Protein AF-A0A392W3A4-F1 (afdb_monomer)

Foldseek 3Di:
DDQDPVNVVVVVVVVVVVVVVVVVVVLCCVQCPPNDDQDPVNVVVSVCVVPPPPDD

Secondary structure (DSSP, 8-state):
-PPPHHHHHHHHHHHHHHHHHHHHHHHHHHHTTTS----HHHHHHHHHHHH--S--

Structure (mmCIF, N/CA/C/O backbone):
data_AF-A0A392W3A4-F1
#
_entry.id   AF-A0A392W3A4-F1
#
loop_
_atom_site.group_PDB
_atom_site.id
_atom_site.type_symbol
_atom_site.label_atom_id
_atom_site.label_alt_id
_atom_site.label_comp_id
_atom_site.label_asym_id
_atom_site.label_entity_id
_atom_site.label_seq_id
_atom_site.pdbx_PDB_ins_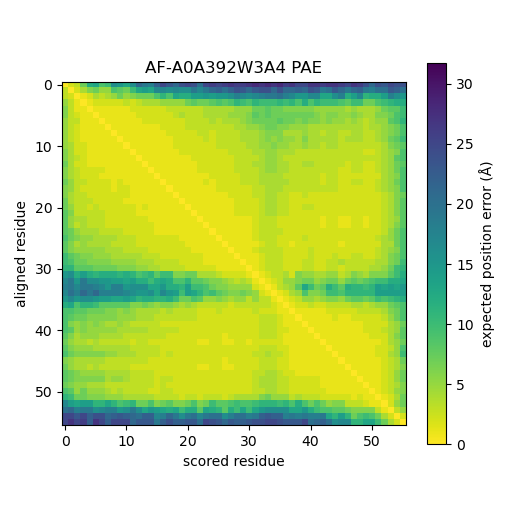code
_atom_site.Cartn_x
_atom_site.Cartn_y
_atom_site.Cartn_z
_atom_site.occupancy
_atom_site.B_iso_or_equiv
_atom_site.auth_seq_id
_atom_site.auth_comp_id
_atom_site.auth_asym_id
_atom_site.auth_atom_id
_atom_site.pdbx_PDB_model_num
ATOM 1 N N . MET A 1 1 ? 20.628 2.022 -27.600 1.00 66.56 1 MET A N 1
ATOM 2 C CA . MET A 1 1 ? 20.207 0.901 -26.734 1.00 66.56 1 MET A CA 1
ATOM 3 C C . MET A 1 1 ? 18.929 1.345 -26.039 1.00 66.56 1 MET A C 1
ATOM 5 O O . MET A 1 1 ? 18.973 2.328 -25.314 1.00 66.56 1 MET A O 1
ATOM 9 N N . GLY A 1 2 ? 17.785 0.769 -26.412 1.00 80.25 2 GLY A N 1
ATOM 10 C CA . GLY A 1 2 ? 16.470 1.169 -25.894 1.00 80.25 2 GLY A CA 1
ATOM 11 C C . GLY A 1 2 ? 16.105 0.427 -24.609 1.00 80.25 2 GLY A C 1
ATOM 12 O O . GLY A 1 2 ? 16.750 -0.557 -24.252 1.00 80.25 2 GLY A O 1
ATOM 13 N N . CYS A 1 3 ? 15.066 0.897 -23.921 1.00 85.25 3 CYS A N 1
ATOM 14 C CA . CYS A 1 3 ? 14.508 0.208 -22.760 1.00 85.25 3 CYS A CA 1
ATOM 15 C C . CYS A 1 3 ? 13.855 -1.113 -23.207 1.00 85.25 3 CYS A C 1
ATOM 17 O O . CYS A 1 3 ? 12.977 -1.091 -24.071 1.00 85.25 3 CYS A O 1
ATOM 19 N N . THR A 1 4 ? 14.294 -2.244 -22.649 1.00 95.25 4 THR A N 1
ATOM 20 C CA . THR A 1 4 ? 13.692 -3.561 -22.907 1.00 95.25 4 THR A CA 1
ATOM 21 C C . THR A 1 4 ? 12.297 -3.642 -22.283 1.00 95.25 4 THR A C 1
ATOM 23 O O . THR A 1 4 ? 11.998 -2.919 -21.332 1.00 95.25 4 THR A O 1
ATOM 26 N N . GLU A 1 5 ? 11.437 -4.531 -22.785 1.00 95.88 5 GLU A N 1
ATOM 27 C CA . GLU A 1 5 ? 10.115 -4.761 -22.176 1.00 95.88 5 GLU A CA 1
ATOM 28 C C . GLU A 1 5 ? 10.229 -5.170 -20.702 1.00 95.88 5 GLU A C 1
ATOM 30 O O . GLU A 1 5 ? 9.481 -4.685 -19.857 1.00 95.88 5 GLU A O 1
ATOM 35 N N . GLU A 1 6 ? 11.239 -5.971 -20.367 1.00 95.31 6 GLU A N 1
ATOM 36 C CA . GLU A 1 6 ? 11.546 -6.341 -18.987 1.00 95.31 6 GLU A CA 1
ATOM 37 C C . GLU A 1 6 ? 11.866 -5.117 -18.116 1.00 95.31 6 GLU A C 1
ATOM 39 O O . GLU A 1 6 ? 11.287 -4.948 -17.042 1.00 95.31 6 GLU A O 1
ATOM 44 N N . ASN A 1 7 ? 12.701 -4.195 -18.608 1.00 94.81 7 ASN A N 1
ATOM 45 C CA . ASN A 1 7 ? 13.016 -2.963 -17.886 1.00 94.81 7 ASN A CA 1
ATOM 46 C C . ASN A 1 7 ? 11.774 -2.083 -17.688 1.00 94.81 7 ASN A C 1
ATOM 48 O O . ASN A 1 7 ? 11.618 -1.481 -16.625 1.00 94.81 7 ASN A O 1
ATOM 52 N N . LYS A 1 8 ? 10.866 -2.026 -18.671 1.00 95.50 8 LYS A N 1
ATOM 53 C CA . LYS A 1 8 ? 9.595 -1.294 -18.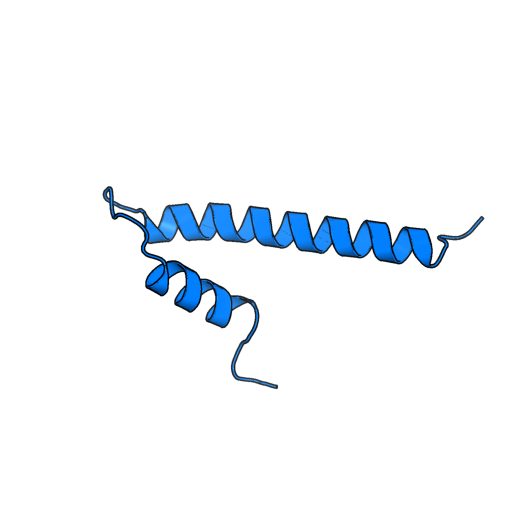538 1.00 95.50 8 LYS A CA 1
ATOM 54 C C . LYS A 1 8 ? 8.710 -1.897 -17.448 1.00 95.50 8 LYS A C 1
ATOM 56 O O . LYS A 1 8 ? 8.160 -1.145 -16.646 1.00 95.50 8 LYS A O 1
ATOM 61 N N . ILE A 1 9 ? 8.601 -3.226 -17.383 1.00 96.88 9 ILE A N 1
ATOM 62 C CA . ILE A 1 9 ? 7.817 -3.927 -16.352 1.00 96.88 9 ILE A CA 1
ATOM 63 C C . ILE A 1 9 ? 8.406 -3.677 -14.959 1.00 96.88 9 ILE A C 1
ATOM 65 O O . ILE A 1 9 ? 7.662 -3.371 -14.023 1.00 96.88 9 ILE A O 1
ATOM 69 N N . ILE A 1 10 ? 9.732 -3.759 -14.820 1.00 96.62 10 ILE A N 1
ATOM 70 C CA . ILE A 1 10 ? 10.426 -3.506 -13.551 1.00 96.62 10 ILE A CA 1
ATOM 71 C C . ILE A 1 10 ? 10.181 -2.068 -13.086 1.00 96.62 10 ILE A C 1
ATOM 73 O O . ILE A 1 10 ? 9.753 -1.859 -11.948 1.00 96.62 10 ILE A O 1
ATOM 77 N N . LEU A 1 11 ? 10.390 -1.079 -13.963 1.00 96.06 11 LEU A N 1
ATOM 78 C CA . LEU A 1 11 ? 10.142 0.323 -13.623 1.00 96.06 11 LEU A CA 1
ATOM 79 C C . LEU A 1 11 ? 8.670 0.579 -13.292 1.00 96.06 11 LEU A C 1
ATOM 81 O O . LEU A 1 11 ? 8.387 1.227 -12.289 1.00 96.06 11 LEU A O 1
ATOM 85 N N . GLY A 1 12 ? 7.734 0.057 -14.087 1.00 97.12 12 GLY A N 1
ATOM 86 C CA . GLY A 1 12 ? 6.302 0.219 -13.834 1.00 97.12 12 GLY A CA 1
ATOM 87 C C . GLY A 1 12 ? 5.891 -0.349 -12.476 1.00 97.12 12 GLY A C 1
ATOM 88 O O . GLY A 1 12 ? 5.214 0.320 -11.699 1.00 97.12 12 GLY A O 1
ATOM 89 N N . THR A 1 13 ? 6.377 -1.545 -12.137 1.00 97.12 13 THR A N 1
ATOM 90 C CA . THR A 1 13 ? 6.105 -2.188 -10.841 1.00 97.12 13 THR A CA 1
ATOM 91 C C . THR A 1 13 ? 6.692 -1.392 -9.676 1.00 97.12 13 THR A C 1
ATOM 93 O O . THR A 1 13 ? 6.047 -1.243 -8.636 1.00 97.12 13 THR A O 1
ATOM 96 N N . TYR A 1 14 ? 7.905 -0.860 -9.843 1.00 97.31 14 TYR A N 1
ATOM 97 C CA . TYR A 1 14 ? 8.535 -0.001 -8.844 1.00 97.31 14 TYR A CA 1
ATOM 98 C C . TYR A 1 14 ? 7.723 1.280 -8.614 1.00 97.31 14 TYR A C 1
ATOM 100 O O . TYR A 1 14 ? 7.397 1.600 -7.474 1.00 97.31 14 TYR A O 1
ATOM 108 N N . VAL A 1 15 ? 7.323 1.965 -9.687 1.00 97.00 15 VAL A N 1
ATOM 109 C CA . VAL A 1 15 ? 6.518 3.192 -9.603 1.00 97.00 15 VAL A CA 1
ATOM 110 C C . VAL A 1 15 ? 5.179 2.934 -8.911 1.00 97.00 15 VAL A C 1
ATOM 112 O O . VAL A 1 15 ? 4.804 3.701 -8.028 1.00 97.00 15 VAL A O 1
ATOM 115 N N . LEU A 1 16 ? 4.486 1.841 -9.245 1.00 96.56 16 LEU A N 1
ATOM 116 C CA . LEU A 1 16 ? 3.222 1.473 -8.594 1.00 96.56 16 LEU A CA 1
ATOM 117 C C . LEU A 1 16 ? 3.398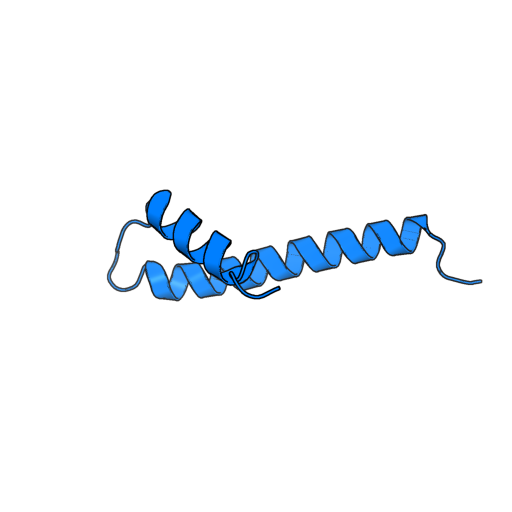 1.217 -7.093 1.00 96.56 16 LEU A C 1
ATOM 119 O O . LEU A 1 16 ? 2.588 1.669 -6.285 1.00 96.56 16 LEU A O 1
ATOM 123 N N . ARG A 1 17 ? 4.472 0.520 -6.703 1.00 96.81 17 ARG A N 1
ATOM 124 C CA . ARG A 1 17 ? 4.792 0.284 -5.290 1.00 96.81 17 ARG A CA 1
ATOM 125 C C . ARG A 1 17 ? 5.031 1.596 -4.547 1.00 96.81 17 ARG A C 1
ATOM 127 O O . ARG A 1 17 ? 4.494 1.784 -3.456 1.00 96.81 17 ARG A O 1
ATOM 134 N N . GLU A 1 18 ? 5.834 2.485 -5.119 1.00 97.81 18 GLU A N 1
ATOM 135 C CA . GLU A 1 18 ? 6.164 3.762 -4.488 1.00 97.81 18 GLU A CA 1
ATOM 136 C C . GLU A 1 18 ? 4.947 4.689 -4.395 1.00 97.81 18 GLU A C 1
ATOM 138 O O . GLU A 1 18 ? 4.737 5.317 -3.355 1.00 97.81 18 GLU A O 1
ATOM 143 N N . GLU A 1 19 ? 4.093 4.721 -5.422 1.00 97.31 19 GLU A N 1
ATOM 144 C CA . GLU A 1 19 ? 2.834 5.473 -5.391 1.00 97.31 19 GLU A CA 1
ATOM 145 C C . GLU A 1 19 ? 1.915 4.960 -4.278 1.00 97.31 19 GLU A C 1
ATOM 147 O O . GLU A 1 19 ? 1.449 5.757 -3.457 1.00 97.31 19 GLU A O 1
ATOM 152 N N . ALA A 1 20 ? 1.764 3.637 -4.157 1.00 96.69 20 ALA A N 1
ATOM 153 C CA . ALA A 1 20 ? 0.965 3.027 -3.101 1.00 96.69 20 ALA A CA 1
ATOM 154 C C . ALA A 1 20 ? 1.517 3.312 -1.697 1.00 96.69 20 ALA A C 1
ATOM 156 O O . ALA A 1 20 ? 0.759 3.649 -0.781 1.00 96.69 20 ALA A O 1
ATOM 157 N N . ASN A 1 21 ? 2.839 3.243 -1.523 1.00 96.31 21 ASN A N 1
ATOM 158 C CA . ASN A 1 21 ? 3.502 3.578 -0.263 1.00 96.31 21 ASN A CA 1
ATOM 159 C C . ASN A 1 21 ? 3.291 5.046 0.119 1.00 96.31 21 ASN A C 1
ATOM 161 O O . ASN A 1 21 ? 2.956 5.356 1.268 1.00 96.31 21 ASN A O 1
ATOM 165 N N . HIS A 1 22 ? 3.481 5.957 -0.835 1.00 96.75 22 HIS A N 1
ATOM 166 C CA . HIS A 1 22 ? 3.334 7.385 -0.597 1.00 96.75 22 HIS A CA 1
ATOM 167 C C . HIS A 1 22 ? 1.882 7.750 -0.275 1.00 96.75 22 HIS A C 1
ATOM 169 O O . HIS A 1 22 ? 1.620 8.425 0.725 1.00 96.75 22 HIS A O 1
ATOM 175 N N . TRP A 1 23 ? 0.927 7.241 -1.055 1.00 96.62 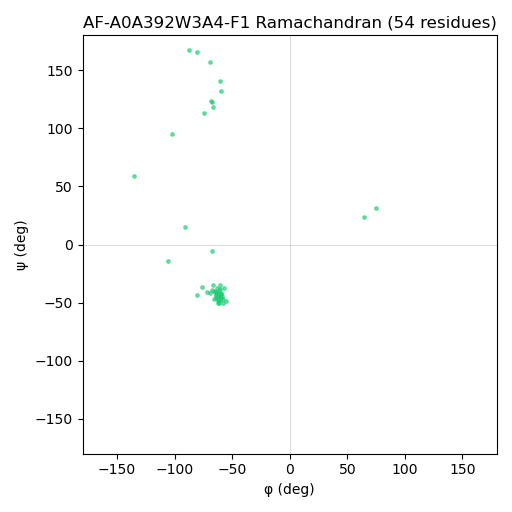23 TRP A N 1
ATOM 176 C CA . TRP A 1 23 ? -0.495 7.409 -0.779 1.00 96.62 23 TRP A CA 1
ATOM 177 C C . TRP A 1 23 ? -0.854 6.922 0.630 1.00 96.62 23 TRP A C 1
ATOM 179 O O . TRP A 1 23 ? -1.487 7.659 1.393 1.00 96.62 23 TRP A O 1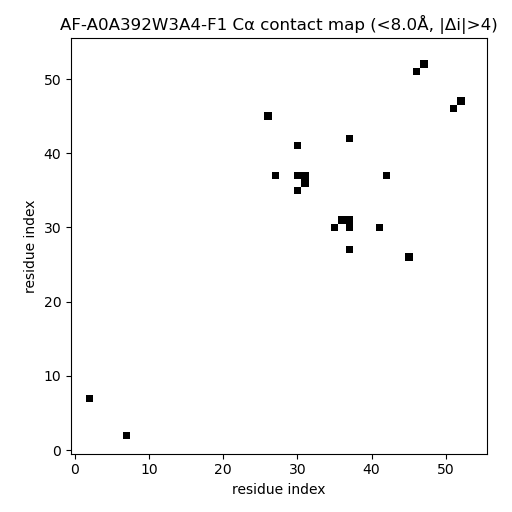
ATOM 189 N N . TRP A 1 24 ? -0.409 5.720 1.013 1.00 95.56 24 TRP A N 1
ATOM 190 C CA . TRP A 1 24 ? -0.783 5.135 2.298 1.00 95.56 24 TRP A CA 1
ATOM 191 C C . TRP A 1 24 ? -0.205 5.903 3.489 1.00 95.56 24 TRP A C 1
ATOM 193 O O . TRP A 1 24 ? -0.870 6.040 4.515 1.00 95.56 24 TRP A O 1
ATOM 203 N N . ARG A 1 25 ? 1.008 6.462 3.369 1.00 94.75 25 ARG A N 1
ATOM 204 C CA . ARG A 1 25 ? 1.574 7.354 4.399 1.00 94.75 25 ARG A CA 1
ATOM 205 C C . ARG A 1 25 ? 0.675 8.566 4.645 1.00 94.75 25 ARG A C 1
ATOM 207 O O . ARG A 1 25 ? 0.368 8.858 5.797 1.00 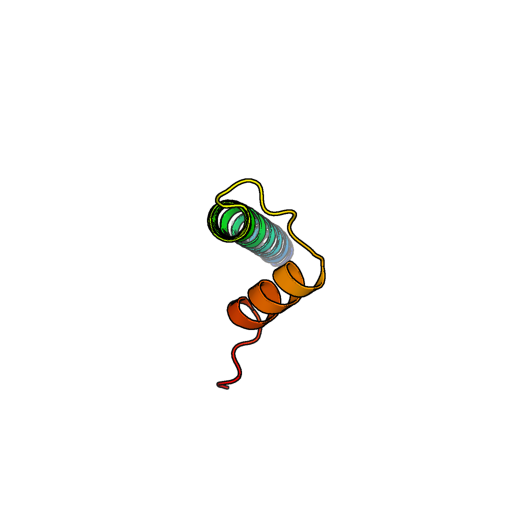94.75 25 ARG A O 1
ATOM 214 N N . ASN A 1 26 ? 0.209 9.214 3.580 1.00 93.50 26 ASN A N 1
ATOM 215 C CA . ASN A 1 26 ? -0.669 10.381 3.686 1.00 93.50 26 ASN A CA 1
ATOM 216 C C . ASN A 1 26 ? -2.064 10.007 4.214 1.00 93.50 26 ASN A C 1
ATOM 218 O O . ASN A 1 26 ? -2.610 10.698 5.073 1.00 93.50 26 ASN A O 1
ATOM 222 N N . ALA A 1 27 ? -2.630 8.888 3.754 1.00 94.12 27 ALA A N 1
ATOM 223 C CA . ALA A 1 27 ? -3.921 8.398 4.232 1.00 94.12 27 ALA A CA 1
ATOM 224 C C . ALA A 1 27 ? -3.885 8.046 5.728 1.00 94.12 27 ALA A C 1
ATOM 226 O O . ALA A 1 27 ? -4.796 8.429 6.458 1.00 94.12 27 ALA A O 1
ATOM 227 N N . LYS A 1 28 ? -2.811 7.400 6.207 1.00 93.31 28 LYS A N 1
ATOM 228 C CA . LYS A 1 28 ? -2.629 7.081 7.632 1.00 93.31 28 LYS A CA 1
ATOM 229 C C . LYS A 1 28 ? -2.615 8.317 8.521 1.00 93.31 28 LYS A C 1
ATOM 231 O O . LYS A 1 28 ? -3.256 8.294 9.562 1.00 93.31 28 LYS A O 1
ATOM 236 N N . LEU A 1 29 ? -1.941 9.392 8.106 1.00 92.06 29 LEU A N 1
ATOM 237 C CA . LEU A 1 29 ? -1.921 10.645 8.871 1.00 92.06 29 LEU A CA 1
ATOM 238 C C . LEU A 1 29 ? -3.321 11.253 9.016 1.00 92.06 29 LEU A C 1
ATOM 240 O O . LEU A 1 29 ? -3.666 11.751 10.081 1.00 92.06 29 LEU A O 1
ATOM 244 N N . ARG A 1 30 ? -4.140 11.182 7.961 1.00 91.25 30 ARG A N 1
ATOM 245 C CA . ARG A 1 30 ? -5.523 11.672 7.999 1.00 91.25 30 ARG A CA 1
ATOM 246 C C . ARG A 1 30 ? -6.445 10.777 8.830 1.00 91.25 30 ARG A C 1
ATOM 248 O O . ARG A 1 30 ? -7.301 11.298 9.533 1.00 91.25 30 ARG A O 1
ATOM 255 N N . LEU A 1 31 ? -6.299 9.455 8.724 1.00 91.19 31 LEU A N 1
ATOM 256 C CA . LEU A 1 31 ? -7.152 8.490 9.429 1.00 91.19 31 LEU A CA 1
ATOM 257 C C . LEU A 1 31 ? -6.810 8.357 10.919 1.00 91.19 31 LEU A C 1
ATOM 259 O O . LEU A 1 31 ? -7.711 8.168 11.725 1.00 91.19 31 LEU A O 1
ATOM 263 N N . GLY A 1 32 ? -5.526 8.430 11.272 1.00 85.88 32 GLY A N 1
ATOM 264 C CA . GLY A 1 32 ? -5.025 8.258 12.639 1.00 85.88 32 GLY A CA 1
ATOM 265 C C . GLY A 1 32 ? -4.935 9.554 13.448 1.00 85.88 32 GLY A C 1
ATOM 266 O O . GLY A 1 32 ? -4.248 9.588 14.466 1.00 85.88 32 GLY A O 1
ATOM 267 N N . ALA A 1 33 ? -5.569 10.640 12.997 1.00 85.75 33 ALA A N 1
ATOM 268 C CA . ALA A 1 33 ? -5.622 11.875 13.771 1.00 85.75 33 ALA A CA 1
ATOM 269 C C . ALA A 1 33 ? -6.305 11.617 15.128 1.00 85.75 33 ALA A C 1
ATOM 271 O O . ALA A 1 33 ? -7.367 11.003 15.179 1.00 85.75 33 ALA A O 1
ATOM 272 N N . GLY A 1 34 ? -5.700 12.087 16.224 1.00 81.25 34 GLY A N 1
ATOM 273 C CA . GLY A 1 34 ? -6.260 11.923 17.571 1.00 81.25 34 GLY A CA 1
ATOM 274 C C . GLY A 1 34 ? -6.136 10.512 18.158 1.00 81.25 34 GLY A C 1
ATOM 275 O O . GLY A 1 34 ? -7.008 10.113 18.922 1.00 81.25 34 GLY A O 1
ATOM 276 N N . ASP A 1 35 ? -5.078 9.770 17.805 1.00 81.00 35 ASP A N 1
ATOM 277 C CA . ASP A 1 35 ? -4.782 8.421 18.333 1.00 81.00 35 ASP A CA 1
ATOM 278 C C . ASP A 1 35 ? -5.823 7.346 17.958 1.00 81.00 35 ASP A C 1
ATOM 280 O O . ASP A 1 35 ? -5.964 6.305 18.604 1.00 81.00 35 ASP A O 1
ATOM 284 N N . VAL A 1 36 ? -6.557 7.575 16.866 1.00 90.25 36 VAL A N 1
ATOM 285 C CA . VAL A 1 36 ? -7.531 6.614 16.344 1.00 90.25 36 VAL A CA 1
ATOM 286 C C . VAL A 1 36 ? -6.811 5.383 15.789 1.00 90.25 36 VAL A C 1
ATOM 288 O O . VAL A 1 36 ? -5.993 5.471 14.869 1.00 90.25 36 VAL A O 1
ATOM 291 N N . VAL A 1 37 ? -7.168 4.207 16.309 1.00 92.75 37 VAL A N 1
ATOM 292 C CA . V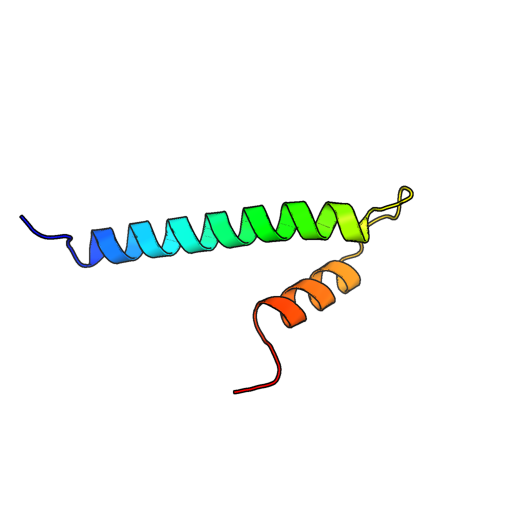AL A 1 37 ? -6.731 2.919 15.759 1.00 92.75 37 VAL A CA 1
ATOM 293 C C . VAL A 1 37 ? -7.355 2.729 14.378 1.00 92.75 37 VAL A C 1
ATOM 295 O O . VAL A 1 37 ? -8.574 2.654 14.233 1.00 92.75 37 VAL A O 1
ATOM 298 N N . ILE A 1 38 ? -6.511 2.622 13.354 1.00 94.06 38 ILE A N 1
ATOM 299 C CA . ILE A 1 38 ? -6.955 2.391 11.979 1.00 94.06 38 ILE A CA 1
ATOM 300 C C . ILE A 1 38 ? -7.390 0.930 11.834 1.00 94.06 38 ILE A C 1
ATOM 302 O O . ILE A 1 38 ? -6.557 0.024 11.894 1.00 94.06 38 ILE A O 1
ATOM 306 N N . THR A 1 39 ? -8.685 0.699 11.615 1.00 95.69 39 THR A N 1
ATOM 307 C CA . THR A 1 39 ? -9.219 -0.646 11.365 1.00 95.69 39 THR A CA 1
ATOM 308 C C . THR A 1 39 ? -9.020 -1.082 9.913 1.00 95.69 39 THR A C 1
ATOM 310 O O . THR A 1 39 ? -8.739 -0.277 9.015 1.00 95.69 39 THR A O 1
ATOM 313 N N . TRP A 1 40 ? -9.199 -2.379 9.661 1.00 95.38 40 TRP A N 1
ATOM 314 C CA . TRP A 1 40 ? -9.156 -2.942 8.313 1.00 95.38 40 TRP A CA 1
ATOM 315 C C . TRP A 1 40 ? -10.231 -2.339 7.395 1.00 95.38 40 TRP A C 1
ATOM 317 O O . TRP A 1 40 ? -9.972 -2.049 6.229 1.00 95.38 40 TRP A O 1
ATOM 327 N N . GLU A 1 41 ? -11.421 -2.086 7.928 1.00 96.25 41 GLU A N 1
ATOM 328 C CA . GLU A 1 41 ? -12.565 -1.518 7.217 1.00 96.25 41 GLU A CA 1
ATOM 329 C C . GLU A 1 41 ? -12.276 -0.085 6.758 1.00 96.25 41 GLU A C 1
ATOM 331 O O . GLU A 1 41 ? -12.577 0.268 5.616 1.00 96.25 41 GLU A O 1
ATOM 336 N N . MET A 1 42 ? -11.623 0.719 7.609 1.00 94.94 42 MET A N 1
ATOM 337 C CA . MET A 1 42 ? -11.185 2.077 7.265 1.00 94.94 42 MET A CA 1
ATOM 338 C C . MET A 1 42 ? -10.146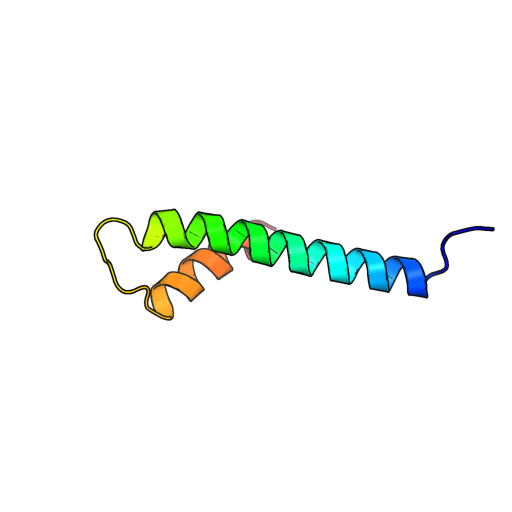 2.060 6.140 1.00 94.94 42 MET A C 1
ATOM 340 O O . MET A 1 42 ? -10.275 2.808 5.168 1.00 94.94 42 MET A O 1
ATOM 344 N N . PHE A 1 43 ? -9.143 1.179 6.237 1.00 95.00 43 PHE A N 1
ATOM 345 C CA . PHE A 1 43 ? -8.165 0.984 5.164 1.00 95.00 43 PHE A CA 1
ATOM 346 C C . PHE A 1 43 ? -8.851 0.586 3.853 1.00 95.00 43 PHE A C 1
ATOM 348 O O . PHE A 1 43 ? -8.607 1.207 2.818 1.00 95.00 43 PHE A O 1
ATOM 355 N N . LYS A 1 44 ? -9.733 -0.420 3.896 1.00 95.25 44 LYS A N 1
ATOM 356 C CA . LYS A 1 44 ? -10.425 -0.950 2.717 1.00 95.25 44 LYS A CA 1
ATOM 357 C C . LYS A 1 44 ? -11.267 0.124 2.028 1.00 95.25 44 LYS A C 1
ATOM 359 O O . LYS A 1 44 ? -11.231 0.213 0.803 1.00 95.25 44 LYS A O 1
ATOM 364 N N . GLY A 1 45 ? -11.979 0.957 2.790 1.00 94.25 45 GLY A N 1
ATOM 365 C CA . GLY A 1 45 ? -12.757 2.072 2.244 1.00 94.25 45 GLY A CA 1
ATOM 366 C C . GLY A 1 45 ? -11.891 3.087 1.494 1.00 94.25 45 GLY A C 1
ATOM 367 O O . GLY A 1 45 ? -12.189 3.436 0.352 1.00 94.25 45 GLY A O 1
ATOM 368 N N . GLU A 1 46 ? -10.777 3.516 2.093 1.00 94.69 46 GLU A N 1
ATOM 369 C CA . GLU A 1 46 ? -9.842 4.446 1.447 1.00 94.69 46 GLU A CA 1
ATOM 370 C C . GLU A 1 46 ? -9.145 3.843 0.225 1.00 94.69 46 GLU A C 1
ATOM 372 O O . GLU A 1 46 ? -8.972 4.523 -0.788 1.00 94.69 46 GLU A O 1
ATOM 377 N N . PHE A 1 47 ? -8.763 2.568 0.307 1.00 94.50 47 PHE A N 1
ATOM 378 C CA . PHE A 1 47 ? -8.128 1.844 -0.787 1.00 94.50 47 PHE A CA 1
ATOM 379 C C . PHE A 1 47 ? -9.055 1.744 -2.003 1.00 94.50 47 PHE A C 1
ATOM 381 O O . PHE A 1 47 ? -8.668 2.125 -3.108 1.00 94.50 47 PHE A O 1
ATOM 388 N N . LEU A 1 48 ? -10.300 1.303 -1.799 1.00 94.12 48 LEU A N 1
ATOM 389 C CA . LEU A 1 48 ? -11.280 1.192 -2.881 1.00 94.12 48 LEU A CA 1
ATOM 390 C C . LEU A 1 48 ? -11.565 2.554 -3.516 1.00 94.12 48 LEU A C 1
ATOM 392 O O . LEU A 1 48 ? -11.539 2.674 -4.735 1.00 94.12 48 LEU A O 1
ATOM 396 N N . ARG A 1 49 ? -11.722 3.607 -2.707 1.00 92.06 49 ARG A N 1
ATOM 397 C CA . ARG A 1 49 ? -11.942 4.971 -3.207 1.00 92.06 49 ARG A CA 1
ATOM 398 C C . ARG A 1 49 ? -10.789 5.489 -4.079 1.00 92.06 49 ARG A C 1
ATOM 400 O O . ARG A 1 49 ? -11.031 6.260 -5.002 1.00 92.06 49 ARG A O 1
ATOM 407 N N . LYS A 1 50 ? -9.540 5.124 -3.772 1.00 93.12 50 LYS A N 1
ATOM 408 C CA . LYS A 1 50 ? -8.345 5.586 -4.502 1.00 93.12 50 LYS A CA 1
ATOM 409 C C . LYS A 1 50 ? -8.103 4.808 -5.798 1.00 93.12 50 LYS A C 1
ATOM 411 O O . LYS A 1 50 ? -7.746 5.431 -6.792 1.00 93.12 50 LYS A O 1
ATOM 416 N N . TYR A 1 51 ? -8.245 3.484 -5.772 1.00 92.62 51 TYR A N 1
ATOM 417 C CA . TYR A 1 51 ? -7.823 2.615 -6.882 1.00 92.62 51 TYR A CA 1
ATOM 418 C C . TYR A 1 51 ? -8.980 2.053 -7.713 1.00 92.62 51 TYR A C 1
ATOM 420 O O . TYR A 1 51 ? -8.743 1.552 -8.807 1.00 92.62 51 TYR A O 1
ATOM 428 N N . PHE A 1 52 ? -10.215 2.148 -7.218 1.00 91.44 52 PHE A N 1
ATOM 429 C CA . PHE A 1 52 ? -11.420 1.638 -7.876 1.00 91.44 52 PHE A CA 1
ATOM 430 C C . PHE A 1 52 ? -12.557 2.677 -7.814 1.00 91.44 52 PHE A C 1
ATOM 432 O O . PHE A 1 52 ? -13.603 2.406 -7.215 1.00 91.44 52 PHE A O 1
ATOM 439 N N . PRO A 1 53 ? -12.365 3.894 -8.366 1.00 84.88 53 PRO A N 1
ATOM 440 C CA . PRO A 1 53 ? -13.452 4.863 -8.459 1.00 84.88 53 PRO A CA 1
ATOM 441 C C . PRO A 1 53 ? -14.585 4.278 -9.315 1.00 84.88 53 PRO A C 1
ATOM 443 O O . PRO A 1 53 ? -14.328 3.595 -10.302 1.00 84.88 53 PRO A O 1
ATOM 446 N N . ALA A 1 54 ? -15.836 4.519 -8.922 1.00 79.25 54 ALA A N 1
ATOM 447 C CA . ALA A 1 54 ? -17.015 3.924 -9.560 1.00 79.25 54 ALA A CA 1
ATOM 448 C C . ALA A 1 54 ? -17.272 4.415 -11.001 1.00 79.25 54 ALA A C 1
ATOM 450 O O . ALA A 1 54 ? -18.161 3.888 -11.663 1.00 79.25 54 ALA A O 1
ATOM 451 N N . ASP A 1 55 ? -16.494 5.385 -11.480 1.00 66.25 55 ASP A N 1
ATOM 452 C CA . ASP A 1 55 ? -16.630 5.985 -12.802 1.00 66.25 55 ASP A CA 1
ATOM 453 C C . ASP A 1 55 ? -15.565 5.419 -13.762 1.00 66.25 55 ASP A C 1
ATOM 455 O O . ASP A 1 55 ? -14.425 5.893 -13.803 1.00 66.25 55 ASP A O 1
ATOM 459 N N . ILE A 1 56 ? -15.956 4.394 -14.530 1.00 56.44 56 ILE A N 1
ATOM 460 C CA . ILE A 1 56 ? -15.441 4.112 -15.883 1.00 56.44 56 ILE A CA 1
ATOM 461 C C . ILE A 1 56 ? -16.591 4.348 -16.857 1.00 56.44 56 ILE A C 1
ATOM 463 O O . ILE A 1 56 ? -17.692 3.818 -16.581 1.00 56.44 56 ILE A O 1
#

Mean predicted aligned error: 5.14 Å

Sequence (56 aa):
MGCTEENKIILGTYVLREEANHWWRNAKLRLGAGDVVITWEMFKGEFLRKYFPADI

pLDDT: mean 91.51, std 8.26, range [56.44, 97.81]

Radius of gyration: 15.7 Å; Cα contacts (8 Å, |Δi|>4): 11; chains: 1; bounding box: 37×18×45 Å

InterPro domains:
  IPR005162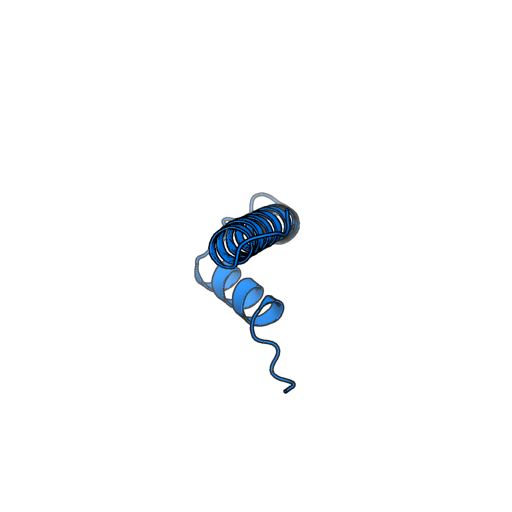 Retrotransposon-derived protein PEG10, N-terminal capsid-like domain [PF03732] (15-53)

Solvent-accessible surface area (backbone atoms only — not comparable to full-atom values): 3451 Å² total; per-residue (Å²): 137,78,87,49,74,66,55,51,53,54,52,51,53,51,52,54,52,52,50,53,52,54,50,47,56,56,48,47,59,68,61,35,56,91,80,42,82,80,47,71,67,59,50,50,54,53,49,41,61,72,78,56,57,91,80,126

Organism: NCBI:txid97028